Protein AF-A0A392RFX9-F1 (afdb_monomer)

Solvent-accessible surface area (backbone atoms only — not comparable to full-atom values): 5674 Å² total; per-residue (Å²): 112,74,65,57,56,51,49,55,52,50,52,51,51,51,52,53,52,53,51,49,54,50,50,33,60,74,70,65,65,47,61,66,62,55,49,54,54,50,53,52,51,52,53,50,52,51,54,56,58,69,69,40,81,81,70,78,78,72,86,78,95,62,80,75,57,56,47,101,84,70,48,79,60,70,88,61,88,84,77,74,46,69,37,93,88,75,71,44,80,80

Secondary structure (DSSP, 8-state):
-HHHHHHHHHHHHHHHHHHHHHHHHHHT--HHHHHHHHHHHHHHHHHHHHS-GGGGS--------B-TTSPBPPSS-----B-TTT--B-

Nearest PDB structures (foldseek):
  8on5-assembly1_E  TM=2.502E-01  e=9.831E+00  Photorhabdus asymbiotica subsp. asymbiotica ATCC 43949

pLDDT: mean 78.36, std 15.8, range [43.66, 98.25]

Foldseek 3Di:
DVVVVVVVVVVVVVVVVVVVVVVCVVVVVPVVVVVVVVVVVVVVVVVVVVPDPVVPPDDDDLPFPQDPVRDTDGPDDPDWDADPVPRDID

Mean predicted aligned error: 16.9 Å

Organism: NCBI:txid97028

Structure (mmCIF, N/CA/C/O backbone):
data_AF-A0A392RFX9-F1
#
_entry.id   AF-A0A392RFX9-F1
#
loop_
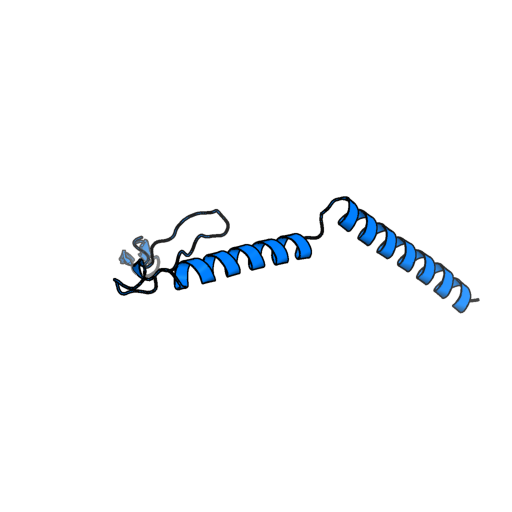_atom_site.group_PDB
_atom_site.id
_atom_site.type_symbol
_atom_site.label_atom_id
_atom_site.label_alt_id
_atom_site.label_comp_id
_atom_site.label_asym_id
_atom_site.label_entity_id
_atom_site.label_seq_id
_atom_site.pdbx_PDB_ins_code
_atom_site.Cartn_x
_atom_site.Cartn_y
_atom_site.Cartn_z
_atom_site.occupancy
_atom_site.B_iso_or_equiv
_atom_site.auth_seq_id
_atom_site.auth_comp_id
_atom_site.auth_asym_id
_atom_site.auth_atom_id
_atom_site.pdbx_PDB_model_num
ATOM 1 N N . LEU A 1 1 ? 20.060 0.923 -30.177 1.00 67.06 1 LEU A N 1
ATOM 2 C CA . LEU A 1 1 ? 20.534 1.811 -29.087 1.00 67.06 1 LEU A CA 1
ATOM 3 C C . LEU A 1 1 ? 19.486 1.986 -27.981 1.00 67.06 1 LEU A C 1
ATOM 5 O O . LEU A 1 1 ? 19.810 1.615 -26.865 1.00 67.06 1 LEU A O 1
ATOM 9 N N . PRO A 1 2 ? 18.244 2.448 -28.247 1.00 76.38 2 PRO A N 1
ATOM 10 C CA . PRO A 1 2 ? 17.230 2.651 -27.196 1.00 76.38 2 PRO A CA 1
ATOM 11 C C . PRO A 1 2 ? 16.785 1.356 -26.501 1.00 76.38 2 PRO A C 1
ATOM 13 O O . PRO A 1 2 ? 16.512 1.351 -25.308 1.00 76.38 2 PRO A O 1
ATOM 16 N N . SER A 1 3 ? 16.758 0.246 -27.244 1.00 81.81 3 SER A N 1
ATOM 17 C CA . SER A 1 3 ? 16.428 -1.080 -26.719 1.00 81.81 3 SER A CA 1
ATOM 18 C C . SER A 1 3 ? 17.438 -1.576 -25.684 1.00 81.81 3 SER A C 1
ATOM 20 O O . SER A 1 3 ? 17.028 -2.130 -24.679 1.00 81.81 3 SER A O 1
ATOM 22 N N . HIS A 1 4 ? 18.739 -1.355 -25.896 1.00 91.44 4 HIS A N 1
ATOM 23 C CA . 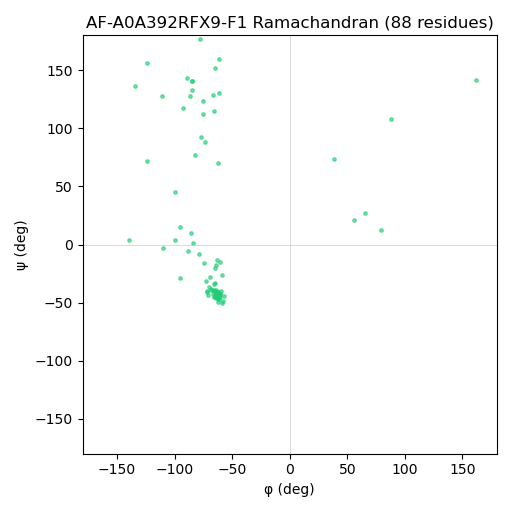HIS A 1 4 ? 19.776 -1.773 -24.943 1.00 91.44 4 HIS A CA 1
ATOM 24 C C . HIS A 1 4 ? 19.655 -1.022 -23.620 1.00 91.44 4 HIS A C 1
ATOM 26 O O . HIS A 1 4 ? 19.638 -1.648 -22.574 1.00 91.44 4 HIS A O 1
ATOM 32 N N . PHE A 1 5 ? 19.441 0.294 -23.681 1.00 94.19 5 PHE A N 1
ATOM 33 C CA . PHE A 1 5 ? 19.209 1.099 -22.483 1.00 94.19 5 PHE A CA 1
ATOM 34 C C . PHE A 1 5 ? 17.970 0.642 -21.699 1.00 94.19 5 PHE A C 1
ATOM 36 O O . PHE A 1 5 ? 17.993 0.596 -20.474 1.00 94.19 5 PHE A O 1
ATOM 43 N N . PHE A 1 6 ? 16.889 0.285 -22.399 1.00 95.50 6 PHE A N 1
ATOM 44 C CA . PHE A 1 6 ? 15.699 -0.267 -21.753 1.00 95.50 6 PHE A CA 1
ATOM 45 C C . PHE A 1 6 ? 15.985 -1.604 -21.056 1.00 95.50 6 PHE A C 1
ATOM 47 O O . PHE A 1 6 ? 15.523 -1.795 -19.937 1.00 95.50 6 PHE A O 1
ATOM 54 N N . TRP A 1 7 ? 16.748 -2.503 -21.685 1.00 96.94 7 TRP A N 1
ATOM 55 C CA . TRP A 1 7 ? 17.123 -3.784 -21.078 1.00 96.94 7 TRP A CA 1
ATOM 56 C C . TRP A 1 7 ? 18.018 -3.605 -19.853 1.00 96.94 7 TRP A C 1
ATOM 58 O O . TRP A 1 7 ? 17.739 -4.214 -18.829 1.00 96.94 7 TRP A O 1
ATOM 68 N N . ASP A 1 8 ? 19.009 -2.715 -19.915 1.00 96.44 8 ASP A N 1
ATOM 69 C CA . ASP A 1 8 ? 19.884 -2.431 -18.772 1.00 96.44 8 ASP A CA 1
ATOM 70 C C . ASP A 1 8 ? 19.087 -1.849 -17.590 1.00 96.44 8 ASP A C 1
ATOM 72 O O . ASP A 1 8 ? 19.293 -2.222 -16.434 1.00 96.44 8 ASP A O 1
ATOM 76 N N . LEU A 1 9 ? 18.132 -0.956 -17.876 1.00 97.06 9 LEU A N 1
ATOM 77 C CA . LEU A 1 9 ? 17.236 -0.403 -16.862 1.00 97.06 9 LEU A CA 1
ATOM 78 C C . LEU A 1 9 ? 16.303 -1.475 -16.284 1.00 97.06 9 LEU A C 1
ATOM 80 O O . LEU A 1 9 ? 16.090 -1.515 -15.074 1.00 97.06 9 LEU A O 1
ATOM 84 N N . LEU A 1 10 ? 15.745 -2.334 -17.137 1.00 97.50 10 LEU A N 1
ATOM 85 C CA . LEU A 1 10 ? 14.865 -3.416 -16.714 1.00 97.50 10 LEU A CA 1
ATOM 86 C C . LEU A 1 10 ? 15.608 -4.417 -15.822 1.00 97.50 10 LEU A C 1
ATOM 88 O O . LEU A 1 10 ? 15.086 -4.776 -14.770 1.00 97.50 10 LEU A O 1
ATOM 92 N N . ASP A 1 11 ? 16.827 -4.805 -16.193 1.00 97.62 11 ASP A N 1
ATOM 93 C CA . ASP A 1 11 ? 17.667 -5.697 -15.392 1.00 97.62 11 ASP A CA 1
ATOM 94 C C . ASP A 1 11 ? 18.010 -5.067 -14.037 1.00 97.62 11 ASP A C 1
ATOM 96 O O . ASP A 1 11 ? 17.901 -5.735 -13.009 1.00 97.62 11 ASP A O 1
ATOM 100 N N . SER A 1 12 ? 18.335 -3.768 -14.006 1.00 98.00 12 SER A N 1
ATOM 101 C CA . SER A 1 12 ? 18.549 -3.038 -12.748 1.00 98.00 12 SER A CA 1
ATOM 102 C C . SER A 1 12 ? 17.312 -3.095 -11.847 1.00 98.00 12 SER A C 1
ATOM 104 O O . SER A 1 12 ? 17.424 -3.455 -10.678 1.00 98.00 12 SER A O 1
ATOM 106 N N . ILE A 1 13 ? 16.124 -2.808 -12.390 1.00 98.00 13 ILE A N 1
ATO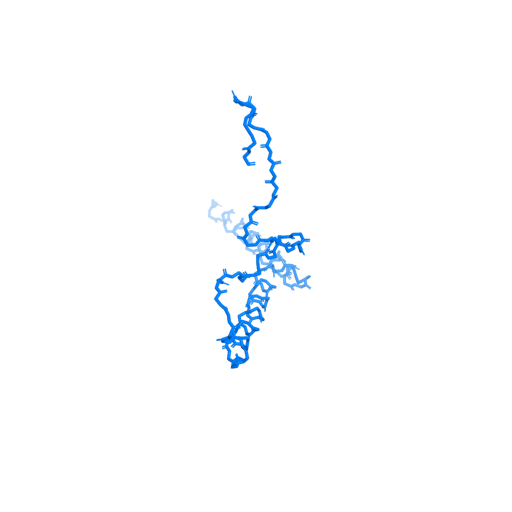M 107 C CA . ILE A 1 13 ? 14.867 -2.826 -11.624 1.00 98.00 13 ILE A CA 1
ATOM 108 C C . ILE A 1 13 ? 14.558 -4.234 -11.102 1.00 98.00 13 ILE A C 1
ATOM 110 O O . ILE A 1 13 ? 14.127 -4.386 -9.959 1.00 98.00 13 ILE A O 1
ATOM 114 N N . ILE A 1 14 ? 14.778 -5.272 -11.913 1.00 98.25 14 ILE A N 1
ATOM 115 C CA . ILE A 1 14 ? 14.563 -6.665 -11.499 1.00 98.25 14 ILE A CA 1
ATOM 116 C C . ILE A 1 14 ? 15.465 -7.014 -10.311 1.00 98.25 14 ILE A C 1
ATOM 118 O O . ILE A 1 14 ? 14.990 -7.606 -9.340 1.00 98.25 14 ILE A O 1
ATOM 122 N N . VAL A 1 15 ? 16.746 -6.636 -10.365 1.00 98.25 15 VAL A N 1
ATOM 123 C CA . VAL A 1 15 ? 17.702 -6.884 -9.276 1.00 98.25 15 VAL A CA 1
ATOM 124 C C . VAL A 1 15 ? 17.311 -6.127 -8.007 1.00 98.25 15 VAL A C 1
ATOM 126 O O . VAL A 1 15 ? 17.374 -6.710 -6.920 1.00 98.25 15 VAL A O 1
ATOM 129 N N . ASP A 1 16 ? 16.864 -4.877 -8.131 1.00 98.19 16 ASP A N 1
ATOM 130 C CA . ASP A 1 16 ? 16.429 -4.057 -6.997 1.00 98.19 16 ASP A CA 1
ATOM 131 C C . ASP A 1 16 ? 15.215 -4.681 -6.292 1.00 98.19 16 ASP A C 1
ATOM 133 O O . ASP A 1 16 ? 15.241 -4.902 -5.079 1.00 98.19 16 ASP A O 1
ATOM 137 N N . VAL A 1 17 ? 14.180 -5.051 -7.056 1.00 97.50 17 VAL A N 1
ATOM 138 C CA . VAL A 1 17 ? 12.971 -5.697 -6.519 1.00 97.50 17 VAL A CA 1
ATOM 139 C C . VAL A 1 17 ? 13.311 -7.044 -5.881 1.00 97.50 17 VAL A C 1
ATOM 141 O O . VAL A 1 17 ? 12.898 -7.311 -4.754 1.00 97.50 17 VAL A O 1
ATOM 144 N N . ALA A 1 18 ? 14.098 -7.888 -6.555 1.00 97.62 18 ALA A N 1
ATOM 145 C CA . ALA A 1 18 ? 14.468 -9.201 -6.031 1.00 97.62 18 ALA A CA 1
ATOM 146 C C . ALA A 1 18 ? 15.275 -9.099 -4.724 1.00 97.62 18 ALA A C 1
ATOM 148 O O . ALA A 1 18 ? 15.035 -9.862 -3.783 1.00 97.62 18 ALA A O 1
ATOM 149 N N . SER A 1 19 ? 16.204 -8.144 -4.648 1.00 97.31 19 SER A N 1
ATOM 150 C CA . SER A 1 19 ? 17.018 -7.901 -3.453 1.00 97.31 19 SER A CA 1
ATOM 151 C C . SER A 1 19 ? 16.172 -7.413 -2.281 1.00 97.31 19 SER A C 1
ATOM 153 O O . SER A 1 19 ? 16.368 -7.866 -1.151 1.00 97.31 19 SER A O 1
ATOM 155 N N . GLU A 1 20 ? 15.201 -6.541 -2.542 1.00 95.69 20 GLU A N 1
ATOM 156 C CA . GLU A 1 20 ? 14.305 -6.019 -1.515 1.00 95.69 20 GLU A CA 1
ATOM 157 C C . GLU A 1 20 ? 13.325 -7.085 -1.009 1.00 95.69 20 GLU A C 1
ATOM 159 O O . GLU A 1 20 ? 13.188 -7.263 0.203 1.00 95.69 20 GLU A O 1
ATOM 164 N N . CYS A 1 21 ? 12.733 -7.884 -1.904 1.00 92.56 21 CYS A N 1
ATOM 165 C CA . CYS A 1 21 ? 11.927 -9.046 -1.521 1.00 92.56 21 CYS A CA 1
ATOM 166 C C . CYS A 1 21 ? 12.734 -10.030 -0.660 1.00 92.56 21 CYS A C 1
ATOM 168 O O . CYS A 1 21 ? 12.255 -10.492 0.377 1.00 92.56 21 CYS A O 1
ATOM 170 N N . HIS A 1 22 ? 13.985 -10.317 -1.040 1.00 94.81 22 HIS A N 1
ATOM 171 C CA . HIS A 1 22 ? 14.866 -11.168 -0.241 1.00 94.81 22 HIS A CA 1
ATOM 172 C C . HIS A 1 22 ? 15.163 -10.562 1.138 1.00 94.81 22 HIS A C 1
ATOM 174 O O . HIS A 1 22 ? 15.147 -11.277 2.140 1.00 94.81 22 HIS A O 1
ATOM 180 N N . ARG A 1 23 ? 15.419 -9.249 1.211 1.00 94.75 23 ARG A N 1
ATOM 181 C CA . ARG A 1 23 ? 15.670 -8.528 2.467 1.00 94.75 23 ARG A CA 1
ATOM 182 C C . ARG A 1 23 ? 14.466 -8.606 3.404 1.00 94.75 23 ARG A C 1
ATOM 184 O O . ARG A 1 23 ? 14.651 -8.908 4.581 1.00 94.75 23 ARG A O 1
ATOM 191 N N . VAL A 1 24 ? 13.262 -8.361 2.886 1.00 91.69 24 VAL A N 1
ATOM 192 C CA . VAL A 1 24 ? 11.999 -8.453 3.635 1.00 91.69 24 VAL A CA 1
ATOM 193 C C . VAL A 1 24 ? 11.810 -9.863 4.191 1.00 91.69 24 VAL A C 1
ATOM 195 O O . VAL A 1 24 ? 11.647 -10.011 5.401 1.00 91.69 24 VAL A O 1
ATOM 198 N N . ALA A 1 25 ? 11.948 -10.893 3.350 1.00 87.62 25 ALA A N 1
ATOM 199 C CA . ALA A 1 25 ? 11.818 -12.288 3.770 1.00 87.62 25 ALA A CA 1
ATOM 200 C C . ALA A 1 25 ? 12.868 -12.684 4.823 1.00 87.62 25 ALA A C 1
ATOM 202 O O . ALA A 1 25 ? 12.551 -13.323 5.822 1.00 87.62 25 ALA A O 1
ATOM 203 N N . LYS A 1 26 ? 14.127 -12.267 4.642 1.00 90.25 26 LYS A N 1
ATOM 204 C CA . LYS A 1 26 ? 15.223 -12.569 5.575 1.00 90.25 26 LYS A CA 1
ATOM 205 C C . LYS A 1 26 ? 15.043 -11.909 6.943 1.00 90.25 26 LYS A C 1
ATOM 207 O O . LYS A 1 26 ? 15.488 -12.465 7.943 1.00 90.25 26 LYS A O 1
ATOM 212 N N . LEU A 1 27 ? 14.453 -10.717 6.980 1.00 90.25 27 LEU A N 1
ATOM 213 C CA . LEU A 1 27 ? 14.180 -9.988 8.219 1.00 90.25 27 LEU A CA 1
ATOM 214 C C . LEU A 1 27 ? 12.826 -10.353 8.841 1.00 90.25 27 LEU A C 1
ATOM 216 O O . LEU A 1 27 ? 12.539 -9.866 9.929 1.00 90.25 27 LEU A O 1
ATOM 220 N N . GLY A 1 28 ? 12.012 -11.177 8.172 1.00 83.69 28 GLY A N 1
ATOM 221 C CA . GLY A 1 28 ? 10.663 -11.509 8.629 1.00 83.69 28 GLY A CA 1
ATOM 222 C C . GLY A 1 28 ? 9.717 -10.305 8.637 1.00 83.69 28 GLY A C 1
ATOM 223 O O . GLY A 1 28 ? 8.802 -10.267 9.439 1.00 83.69 28 GLY A O 1
ATOM 224 N N . LEU A 1 29 ? 9.946 -9.306 7.777 1.00 80.31 29 LEU A N 1
ATOM 225 C CA . LEU A 1 29 ? 9.108 -8.098 7.687 1.00 80.31 29 LEU A CA 1
ATOM 226 C C . LEU A 1 29 ? 7.895 -8.284 6.760 1.00 80.31 29 LEU A C 1
ATOM 228 O O . LEU A 1 29 ? 7.258 -7.303 6.376 1.00 80.31 29 LEU A O 1
ATOM 232 N N . ASP A 1 30 ? 7.625 -9.515 6.327 1.00 80.00 30 ASP A N 1
ATOM 233 C CA . ASP A 1 30 ? 6.480 -9.814 5.477 1.00 80.00 30 ASP A CA 1
ATOM 234 C C . ASP A 1 30 ? 5.207 -9.834 6.327 1.00 80.00 30 ASP A C 1
ATOM 236 O O . ASP A 1 30 ? 4.845 -10.850 6.918 1.00 80.00 30 ASP A O 1
ATOM 240 N N . ALA A 1 31 ? 4.550 -8.677 6.395 1.00 65.19 31 ALA A N 1
ATOM 241 C CA . ALA A 1 31 ? 3.330 -8.486 7.168 1.00 65.19 31 ALA A CA 1
ATOM 242 C C . ALA A 1 31 ? 2.194 -9.432 6.740 1.00 65.19 31 ALA A C 1
ATOM 244 O O . ALA A 1 31 ? 1.368 -9.770 7.579 1.00 65.19 31 ALA A O 1
ATOM 245 N N . ASN A 1 32 ? 2.171 -9.906 5.484 1.00 65.94 32 ASN A N 1
ATOM 246 C CA . ASN A 1 32 ? 1.136 -10.843 5.034 1.00 65.94 32 ASN 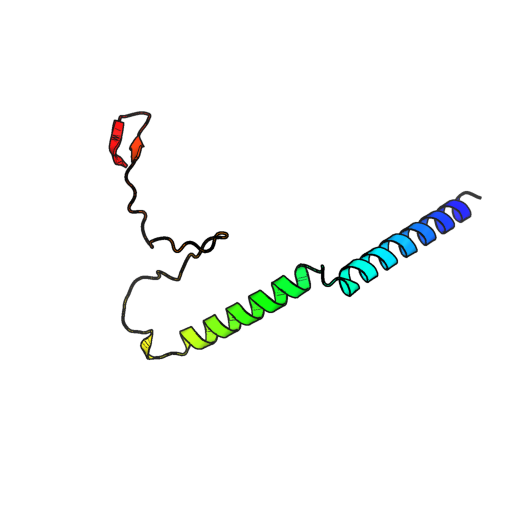A CA 1
ATOM 247 C C . ASN A 1 32 ? 1.314 -12.228 5.669 1.00 65.94 32 ASN A C 1
ATOM 249 O O . ASN A 1 32 ? 0.330 -12.864 6.019 1.00 65.94 32 ASN A O 1
ATOM 253 N N . LEU A 1 33 ? 2.558 -12.690 5.859 1.00 59.78 33 LEU A N 1
ATOM 254 C CA . LEU A 1 33 ? 2.814 -13.988 6.495 1.00 59.78 33 LEU A CA 1
ATOM 255 C C . LEU A 1 33 ? 2.442 -13.980 7.980 1.00 59.78 33 LEU A C 1
ATOM 257 O O . LEU A 1 33 ? 1.924 -14.974 8.481 1.00 59.78 33 LEU A O 1
ATOM 261 N N . GLU A 1 34 ? 2.695 -12.874 8.685 1.00 59.31 34 GLU A N 1
ATOM 262 C CA . GLU A 1 34 ? 2.279 -12.735 10.085 1.00 59.31 34 GLU A CA 1
ATOM 263 C C . GLU A 1 34 ? 0.758 -12.570 10.220 1.00 59.31 34 GLU A C 1
ATOM 265 O O . GLU A 1 34 ? 0.161 -13.189 11.101 1.00 59.31 34 GLU A O 1
ATOM 270 N N . GLU A 1 35 ? 0.114 -11.788 9.349 1.00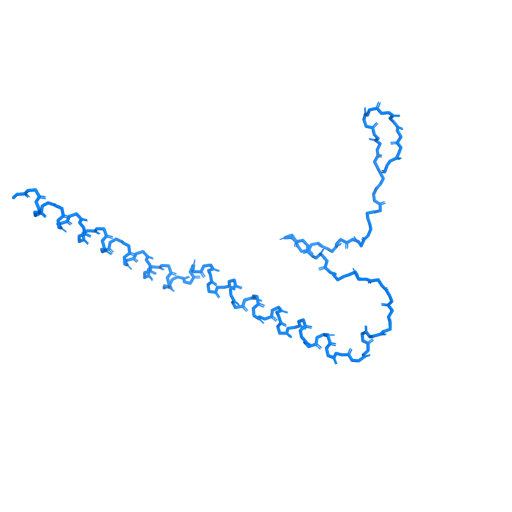 59.84 35 GLU A N 1
ATOM 271 C CA . GLU A 1 35 ? -1.341 -11.587 9.369 1.00 59.84 35 GLU A CA 1
ATOM 272 C C . GLU A 1 35 ? -2.104 -12.886 9.055 1.00 59.84 35 GLU A C 1
ATOM 274 O O . GLU A 1 35 ? -3.014 -13.249 9.806 1.00 59.84 35 GLU A O 1
ATOM 279 N N . ASP A 1 36 ? -1.674 -13.640 8.036 1.00 59.50 36 ASP A N 1
ATOM 280 C CA . ASP A 1 36 ? -2.273 -14.927 7.664 1.00 59.50 36 ASP A CA 1
ATOM 281 C C . ASP A 1 36 ? -2.152 -15.965 8.800 1.00 59.50 36 ASP A C 1
ATOM 283 O O . ASP A 1 36 ? -3.112 -16.681 9.113 1.00 59.50 36 ASP A O 1
ATOM 287 N N . ASP A 1 37 ? -0.991 -16.041 9.464 1.00 62.84 37 ASP A N 1
ATOM 288 C CA . ASP A 1 37 ? -0.762 -16.969 10.578 1.00 62.84 37 ASP A CA 1
ATOM 289 C C . ASP A 1 37 ? -1.595 -16.604 11.820 1.00 62.84 37 ASP A C 1
ATOM 291 O O . ASP A 1 37 ? -2.122 -17.491 12.508 1.00 62.84 37 ASP A O 1
ATOM 295 N N . GLU A 1 38 ? -1.738 -15.313 12.130 1.00 65.62 38 GLU A N 1
ATOM 296 C CA . GLU A 1 38 ? -2.555 -14.845 13.253 1.00 65.62 38 GLU A CA 1
ATOM 297 C C . GLU A 1 38 ? -4.058 -15.003 12.977 1.00 65.62 38 GLU A C 1
ATOM 299 O O . GLU A 1 38 ? -4.794 -15.483 13.850 1.00 65.62 38 GLU A O 1
ATOM 304 N N . GLU A 1 39 ? -4.531 -14.725 11.758 1.00 64.25 39 GLU A N 1
ATOM 305 C CA . GLU A 1 39 ? -5.919 -14.986 11.360 1.00 64.25 39 GLU A CA 1
ATOM 306 C C . GLU A 1 39 ? -6.247 -16.484 11.467 1.00 64.25 39 GLU A C 1
ATOM 308 O O . GLU A 1 39 ? -7.292 -16.883 12.004 1.00 64.25 39 GLU A O 1
ATOM 313 N N . LEU A 1 40 ? -5.329 -17.352 11.035 1.00 69.50 40 LEU A N 1
ATOM 314 C CA . LEU A 1 40 ? -5.526 -18.796 11.091 1.00 69.50 40 LEU A CA 1
ATOM 315 C C . LEU A 1 40 ? -5.606 -19.305 12.541 1.00 69.50 40 LEU A C 1
ATOM 317 O O . LEU A 1 40 ? -6.475 -20.133 12.851 1.00 69.50 40 LEU A O 1
ATOM 321 N N . LYS A 1 41 ? -4.792 -18.759 13.457 1.00 75.75 41 LYS A N 1
ATOM 322 C CA . LYS A 1 41 ? -4.873 -19.032 14.907 1.00 75.75 41 LYS A CA 1
ATOM 323 C C . LYS A 1 41 ? -6.189 -18.541 15.510 1.00 75.75 41 LYS A C 1
ATOM 325 O O . LYS A 1 41 ? -6.833 -19.292 16.251 1.00 75.75 41 LYS A O 1
ATOM 330 N N . LEU A 1 42 ? -6.619 -17.323 15.182 1.00 75.81 42 LEU A N 1
ATOM 331 C CA . LEU A 1 42 ? -7.883 -16.747 15.652 1.00 75.81 42 LEU A CA 1
ATOM 332 C C . LEU A 1 42 ? -9.086 -17.561 15.157 1.00 75.81 42 LEU A C 1
ATOM 334 O O . LEU A 1 42 ? -9.984 -17.883 15.942 1.00 75.81 42 LEU A O 1
ATOM 338 N N . SER A 1 43 ? -9.076 -17.989 13.892 1.00 72.25 43 SER A N 1
ATOM 339 C CA . SER A 1 43 ? -10.125 -18.837 13.315 1.00 72.25 43 SER A CA 1
ATOM 340 C C . SER A 1 43 ? -10.196 -20.207 13.998 1.00 72.25 43 SER A C 1
ATOM 342 O O . SER A 1 43 ? -11.286 -20.718 14.270 1.00 72.25 43 SER A O 1
ATOM 344 N N . ALA A 1 44 ? -9.048 -20.803 14.335 1.00 77.25 44 ALA A N 1
ATOM 345 C CA . ALA A 1 44 ? -8.987 -22.068 15.058 1.00 77.25 44 ALA A CA 1
ATOM 346 C C . ALA A 1 44 ? -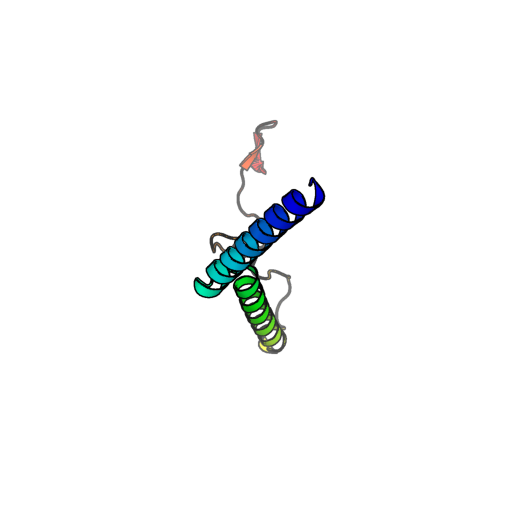9.552 -21.932 16.478 1.00 77.25 44 ALA A C 1
ATOM 348 O O . ALA A 1 44 ? -10.381 -22.747 16.884 1.00 77.25 44 ALA A O 1
ATOM 349 N N . GLN A 1 45 ? -9.182 -20.872 17.202 1.00 74.44 45 GLN A N 1
ATOM 350 C CA . GLN A 1 45 ? -9.735 -20.592 18.528 1.00 74.44 45 GLN A CA 1
ATOM 351 C C . GLN A 1 45 ? -11.246 -20.334 18.483 1.00 74.44 45 GLN A C 1
ATOM 353 O O . GLN A 1 45 ? -11.978 -20.842 19.334 1.00 74.44 45 GLN A O 1
ATOM 358 N N . ALA A 1 46 ? -11.735 -19.602 17.478 1.00 73.12 46 ALA A N 1
ATOM 359 C CA . ALA A 1 46 ? -13.164 -19.369 17.288 1.00 73.12 46 ALA A CA 1
ATOM 360 C C . ALA A 1 46 ? -13.927 -20.684 17.062 1.00 73.12 46 ALA A C 1
ATOM 362 O O . ALA A 1 46 ? -14.950 -20.914 17.706 1.00 73.12 46 ALA A O 1
ATOM 363 N N . ARG A 1 47 ? -13.404 -21.584 16.215 1.00 76.19 47 ARG A N 1
ATOM 364 C CA . ARG A 1 47 ? -13.995 -22.914 15.979 1.00 76.19 47 ARG A CA 1
ATOM 365 C C . ARG A 1 47 ? -14.054 -23.758 17.256 1.00 76.19 47 ARG A C 1
ATOM 367 O O . ARG A 1 47 ? -15.083 -24.373 17.520 1.00 76.19 47 ARG A O 1
ATOM 374 N N . VAL A 1 48 ? -12.993 -23.750 18.068 1.00 70.62 48 VAL A N 1
ATOM 375 C CA . VAL A 1 48 ? -12.949 -24.480 19.349 1.00 70.62 48 VAL A CA 1
ATOM 376 C C . VAL A 1 48 ? -13.976 -23.929 20.343 1.00 70.62 48 VAL A C 1
ATOM 378 O O . VAL A 1 48 ? -14.703 -24.703 20.955 1.00 70.62 48 VAL A O 1
ATOM 381 N N . ARG A 1 49 ? -14.102 -22.600 20.459 1.00 62.88 49 ARG A N 1
ATOM 382 C CA . ARG A 1 49 ? -15.074 -21.955 21.363 1.00 62.88 49 ARG A CA 1
ATOM 383 C C . ARG A 1 49 ? -16.532 -22.136 20.928 1.00 62.88 49 ARG A C 1
ATOM 385 O O . ARG A 1 49 ? -17.420 -22.129 21.772 1.00 62.88 49 ARG A O 1
ATOM 392 N N . VAL A 1 50 ? -16.797 -22.291 19.629 1.00 61.50 50 VAL A N 1
ATOM 393 C CA . VAL A 1 50 ? -18.142 -22.607 19.107 1.00 61.50 50 VAL A CA 1
ATOM 394 C C . VAL A 1 50 ? -18.532 -24.059 19.396 1.00 61.50 50 VAL A C 1
ATOM 396 O O . VAL A 1 50 ? -19.709 -24.341 19.594 1.00 61.50 50 VAL A O 1
ATOM 399 N N . ALA A 1 51 ? -17.561 -24.973 19.439 1.00 61.72 51 ALA A N 1
ATOM 400 C CA . ALA A 1 51 ? -17.802 -26.386 19.721 1.00 61.72 51 ALA A CA 1
ATOM 401 C C . ALA A 1 51 ? -17.999 -26.698 21.218 1.00 61.72 51 ALA A C 1
ATOM 403 O O . ALA A 1 51 ? -18.356 -27.829 21.542 1.00 61.72 51 ALA A O 1
ATOM 404 N N . ASP A 1 52 ? -17.771 -25.732 22.118 1.00 61.94 52 ASP A N 1
ATOM 405 C CA . ASP A 1 52 ? -17.968 -25.899 23.559 1.00 61.94 52 ASP A CA 1
ATOM 406 C C . ASP A 1 52 ? -19.473 -25.877 23.913 1.00 61.94 52 ASP A C 1
ATOM 408 O O . ASP A 1 52 ? -20.119 -24.827 23.808 1.00 61.94 52 ASP A O 1
ATOM 412 N N . PRO A 1 53 ? -20.055 -27.007 24.362 1.00 57.09 53 PRO A N 1
ATOM 413 C CA . PRO A 1 53 ? -21.477 -27.103 24.695 1.00 57.09 53 PRO A CA 1
ATOM 414 C C . PRO A 1 53 ? -21.896 -26.205 25.868 1.00 57.09 53 PRO A C 1
ATOM 416 O O . PRO A 1 53 ? -23.088 -25.946 26.035 1.00 57.09 53 PRO A O 1
ATOM 419 N N . SER A 1 54 ? -20.943 -25.728 26.680 1.00 60.41 54 SER A N 1
ATOM 420 C CA . SER A 1 54 ? -21.202 -24.818 27.805 1.00 60.41 54 SER A CA 1
ATOM 421 C C . SER A 1 54 ? -21.519 -23.382 27.369 1.00 60.41 54 SER A C 1
ATOM 423 O O . SER A 1 54 ? -22.088 -22.615 28.141 1.00 60.41 54 SER A O 1
ATOM 425 N N . ASN A 1 55 ? -21.221 -23.024 26.116 1.00 54.97 55 ASN A N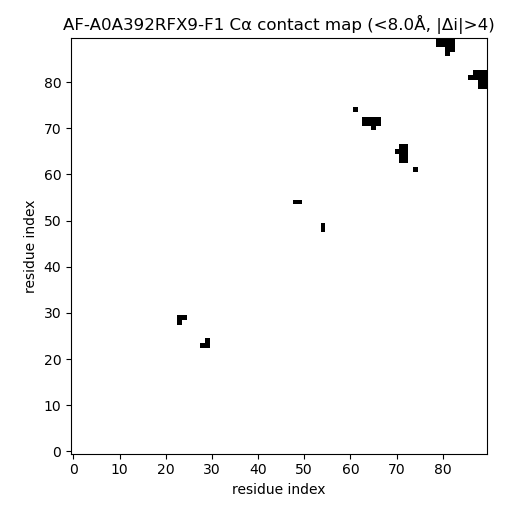 1
ATOM 426 C CA . ASN A 1 55 ? -21.424 -21.678 25.579 1.00 54.97 55 ASN A CA 1
ATOM 427 C C . ASN A 1 55 ? -22.864 -21.431 25.077 1.00 54.97 55 ASN A C 1
ATOM 429 O O . ASN A 1 55 ? -23.178 -20.359 24.565 1.00 54.97 55 ASN A O 1
ATOM 433 N N . ASN A 1 56 ? -23.750 -22.429 25.199 1.00 50.31 56 ASN A N 1
ATOM 434 C CA . ASN A 1 56 ? -25.110 -22.389 24.657 1.00 50.31 56 ASN A CA 1
ATOM 435 C C . ASN A 1 56 ? -26.177 -21.925 25.671 1.00 50.31 56 ASN A C 1
ATOM 437 O O . ASN A 1 56 ? -27.371 -22.103 25.436 1.00 50.31 56 ASN A O 1
ATOM 441 N N . SER A 1 57 ? -25.764 -21.333 26.796 1.00 49.72 57 SER A N 1
ATOM 442 C CA . SER A 1 57 ? -26.661 -20.789 27.822 1.00 49.72 57 SER A CA 1
ATOM 443 C C . SER A 1 57 ? -26.368 -19.314 28.099 1.00 49.72 57 SER A C 1
ATOM 445 O O . SER A 1 57 ? -25.7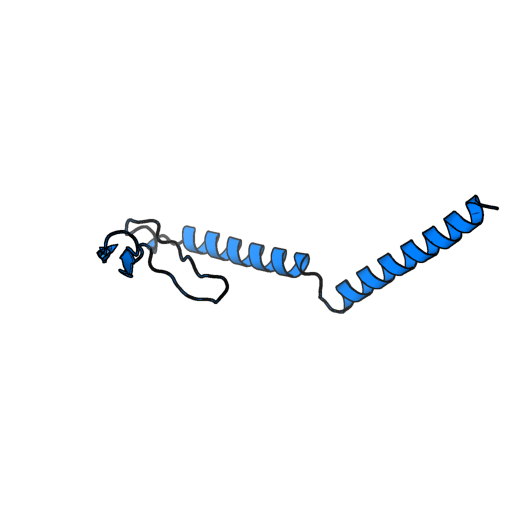83 -18.978 29.126 1.00 49.72 57 SER A O 1
ATOM 447 N N . ASN A 1 58 ? -26.722 -18.444 27.153 1.00 46.12 58 ASN A N 1
ATOM 448 C CA . ASN A 1 58 ? -27.445 -17.189 27.388 1.00 46.12 58 ASN A CA 1
ATOM 449 C C . ASN A 1 58 ? -27.309 -16.235 26.199 1.00 46.12 58 ASN A C 1
ATOM 451 O O . ASN A 1 58 ? -26.286 -16.126 25.532 1.00 46.12 58 ASN A O 1
ATOM 455 N N . GLU A 1 59 ? -28.431 -15.583 25.950 1.00 52.16 59 GLU A N 1
ATOM 456 C CA . GLU A 1 59 ? -28.756 -14.692 24.855 1.00 52.16 59 GLU A CA 1
ATOM 457 C C . GLU A 1 59 ? -27.862 -13.437 24.803 1.00 52.16 59 GLU A C 1
ATOM 459 O O . GLU A 1 59 ? -27.309 -13.003 25.809 1.00 52.16 59 GLU A O 1
ATOM 464 N N . ALA A 1 60 ? -27.820 -12.823 23.616 1.00 43.66 60 ALA A N 1
ATOM 465 C CA . ALA A 1 60 ? -27.111 -11.597 23.232 1.00 43.66 60 ALA A CA 1
ATOM 466 C C . ALA A 1 60 ? -25.658 -11.777 22.748 1.00 43.66 60 ALA A C 1
ATOM 468 O O . ALA A 1 60 ? -24.703 -12.021 23.476 1.00 43.66 60 ALA A O 1
ATOM 469 N N . ASN A 1 61 ? -25.527 -11.583 21.439 1.00 46.22 61 ASN A N 1
ATOM 470 C CA . ASN A 1 61 ? -24.341 -11.598 20.597 1.00 46.22 61 ASN A CA 1
ATOM 471 C C . ASN A 1 61 ? -23.333 -10.491 20.985 1.00 46.22 61 ASN A C 1
ATOM 473 O O . ASN A 1 61 ? -23.169 -9.509 20.273 1.00 46.22 61 ASN A O 1
ATOM 477 N N . GLY A 1 62 ? -22.690 -10.630 22.144 1.00 53.75 62 GLY A N 1
ATOM 478 C CA . GLY A 1 62 ? -21.683 -9.714 22.684 1.00 53.75 62 GLY A CA 1
ATOM 479 C C . GLY A 1 62 ? -20.259 -10.201 22.463 1.00 53.75 62 GLY A C 1
ATOM 480 O O . GLY A 1 62 ? -19.463 -10.232 23.399 1.00 53.75 62 GLY A O 1
ATOM 481 N N . LYS A 1 63 ? -19.947 -10.678 21.255 1.00 54.12 63 LYS A N 1
ATOM 482 C CA . LYS A 1 63 ? -18.647 -11.289 20.969 1.00 54.12 63 LYS A CA 1
ATOM 483 C C . LYS A 1 63 ? -17.566 -10.209 20.888 1.00 54.12 63 LYS A C 1
ATOM 485 O O . LYS A 1 63 ? -17.297 -9.694 19.814 1.00 54.12 63 LYS A O 1
ATOM 490 N N . TYR A 1 64 ? -16.980 -9.896 22.042 1.00 60.59 64 TYR A N 1
ATOM 491 C CA . TYR A 1 64 ? -15.599 -9.446 22.226 1.00 60.59 64 TYR A CA 1
ATOM 492 C C . TYR A 1 64 ? -15.074 -8.500 21.135 1.00 60.59 64 TYR A C 1
ATOM 494 O O . TYR A 1 64 ? -14.235 -8.887 20.324 1.00 60.59 64 TYR A O 1
ATOM 502 N N . VAL A 1 65 ? -15.539 -7.249 21.141 1.00 63.41 65 VAL A N 1
ATOM 503 C CA . VAL A 1 65 ? -14.925 -6.180 20.341 1.00 63.41 65 VAL A CA 1
ATOM 504 C C . VAL A 1 65 ? -13.730 -5.652 21.131 1.00 63.41 65 VAL A C 1
ATOM 506 O O . VAL A 1 65 ? -13.821 -4.647 21.836 1.00 63.41 65 VAL A O 1
ATOM 509 N N . VAL A 1 66 ? -12.636 -6.415 21.108 1.00 73.19 66 VAL A N 1
ATOM 510 C CA . VAL A 1 66 ? -11.336 -5.917 21.561 1.00 73.19 66 VAL A CA 1
ATOM 511 C C . VAL A 1 66 ? -10.817 -4.986 20.468 1.00 73.19 66 VAL A C 1
ATOM 513 O O . VAL A 1 66 ? -10.757 -5.392 19.309 1.00 73.19 66 VAL A O 1
ATOM 516 N N . ASP A 1 67 ? -10.514 -3.734 20.807 1.00 77.31 67 ASP A N 1
ATOM 517 C CA . ASP A 1 67 ? -10.008 -2.763 19.831 1.00 77.31 67 ASP A CA 1
ATOM 518 C C . ASP A 1 67 ? -8.516 -2.964 19.503 1.00 77.31 67 ASP A C 1
ATOM 520 O O . ASP A 1 67 ? -7.830 -3.803 20.090 1.00 77.31 67 ASP A O 1
ATOM 524 N N . ILE A 1 68 ? -7.993 -2.165 18.566 1.00 76.81 68 ILE A N 1
ATOM 525 C CA . ILE A 1 68 ? -6.576 -2.185 18.158 1.00 76.81 68 ILE A CA 1
ATOM 526 C C . ILE A 1 68 ? -5.598 -1.859 19.306 1.00 76.81 68 ILE A C 1
ATOM 528 O O . ILE A 1 68 ? -4.405 -2.131 19.197 1.00 76.81 68 ILE A O 1
ATOM 532 N N . PHE A 1 69 ? -6.087 -1.303 20.419 1.00 84.81 69 PHE A N 1
ATOM 533 C CA . PHE A 1 69 ? -5.312 -1.010 21.626 1.00 84.81 69 PHE A CA 1
ATOM 534 C C . PHE A 1 69 ? -5.485 -2.072 22.723 1.00 84.81 69 PHE A C 1
ATOM 536 O O . PHE A 1 69 ? -4.941 -1.915 23.818 1.00 84.81 69 PHE A O 1
ATOM 543 N N . GLY A 1 70 ? -6.227 -3.150 22.460 1.00 79.56 70 GLY A N 1
ATOM 544 C CA . GLY A 1 70 ? -6.468 -4.222 23.421 1.00 79.56 70 GLY A CA 1
ATOM 545 C C . GLY A 1 70 ? -7.545 -3.912 24.466 1.00 79.56 70 GLY A C 1
ATOM 546 O O . GLY A 1 70 ? -7.648 -4.638 25.457 1.00 79.56 70 GLY A O 1
ATOM 547 N N . GLN A 1 71 ? -8.348 -2.858 24.294 1.00 81.19 71 GLN A N 1
ATOM 548 C CA . GLN A 1 71 ? -9.413 -2.514 25.240 1.00 81.19 71 GLN A CA 1
ATOM 549 C C . GLN A 1 71 ? -10.689 -3.296 24.936 1.00 81.19 71 GLN A C 1
ATOM 551 O O . GLN A 1 71 ? -11.057 -3.488 23.780 1.00 81.19 71 GLN A O 1
ATOM 556 N N . THR A 1 72 ? -11.381 -3.745 25.985 1.00 79.44 72 THR A N 1
ATOM 557 C CA . THR A 1 72 ? -12.673 -4.431 25.850 1.00 79.44 72 THR A CA 1
ATOM 558 C C . THR A 1 72 ? -13.804 -3.417 25.953 1.00 79.44 72 THR A C 1
ATOM 560 O O . THR A 1 72 ? -13.984 -2.807 27.008 1.00 79.44 72 THR A O 1
ATOM 563 N N . HIS A 1 73 ? -14.583 -3.266 24.881 1.00 71.31 73 HIS A N 1
ATOM 564 C CA . HIS A 1 73 ? -15.735 -2.362 24.861 1.00 71.31 73 HIS A CA 1
ATOM 565 C C . HIS A 1 73 ? -17.018 -3.058 25.332 1.00 71.31 73 HIS A C 1
ATOM 567 O O . HIS A 1 73 ? -17.227 -4.240 25.031 1.00 71.31 73 HIS A O 1
ATOM 573 N N . PRO A 1 74 ? -17.899 -2.356 26.070 1.00 75.75 74 PRO A N 1
ATOM 574 C CA . PRO A 1 74 ? -19.209 -2.888 26.415 1.00 75.75 74 PRO A CA 1
ATOM 575 C C . PRO A 1 74 ? -20.059 -3.074 25.149 1.00 75.75 74 PRO A C 1
ATOM 577 O O . PRO A 1 74 ? -19.910 -2.356 24.164 1.00 75.75 74 PRO A O 1
ATOM 580 N N . THR A 1 75 ? -20.990 -4.029 25.179 1.00 73.19 75 THR A N 1
ATOM 581 C CA . THR A 1 75 ? -21.884 -4.326 24.041 1.00 73.19 75 THR A CA 1
ATOM 582 C C . THR A 1 75 ? -22.841 -3.184 23.702 1.00 73.19 75 THR A C 1
ATOM 584 O O . THR A 1 75 ? -23.361 -3.124 22.590 1.00 73.19 75 THR A O 1
ATOM 587 N N . VAL A 1 76 ? -23.070 -2.285 24.658 1.00 78.06 76 VAL A N 1
ATOM 588 C CA . VAL A 1 76 ? -23.847 -1.055 24.520 1.00 78.06 76 VAL A CA 1
ATOM 589 C C . VAL A 1 76 ? -23.047 0.065 25.179 1.00 78.06 76 VAL A C 1
ATOM 591 O O . VAL A 1 76 ? -22.475 -0.131 26.253 1.00 78.06 76 VAL A O 1
ATOM 594 N N . ALA A 1 77 ? -22.985 1.228 24.529 1.00 79.00 77 ALA A N 1
ATOM 595 C CA . ALA A 1 77 ? -22.327 2.401 25.089 1.00 79.00 77 ALA A CA 1
ATOM 596 C C . ALA A 1 77 ? -23.023 2.832 26.391 1.00 79.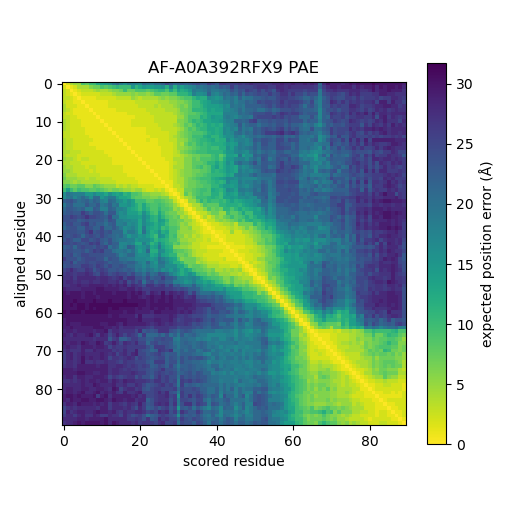00 77 ALA A C 1
ATOM 598 O O . ALA A 1 77 ? -24.243 2.973 26.428 1.00 79.00 77 ALA A O 1
ATOM 599 N N . ASN A 1 78 ? -22.232 3.039 27.444 1.00 81.25 78 ASN A N 1
ATOM 600 C CA . ASN A 1 78 ? -22.713 3.471 28.762 1.00 81.25 78 ASN A CA 1
ATOM 601 C C . ASN A 1 78 ? -22.311 4.914 29.099 1.00 81.25 78 ASN A C 1
ATOM 603 O O . ASN A 1 78 ? -22.633 5.409 30.177 1.00 81.25 78 ASN A O 1
ATOM 607 N N . GLU A 1 79 ? -21.555 5.566 28.219 1.00 86.88 79 GLU A N 1
ATOM 608 C CA . GLU A 1 79 ? -21.105 6.937 28.419 1.00 86.88 79 GLU A CA 1
ATOM 609 C C . GLU A 1 79 ? -22.187 7.906 27.944 1.00 86.88 79 GLU A C 1
ATOM 611 O O . GLU A 1 79 ? -22.750 7.719 26.868 1.00 86.88 79 GLU A O 1
ATOM 616 N N . ILE A 1 80 ? -22.483 8.908 28.772 1.00 90.12 80 ILE A N 1
ATOM 617 C CA . ILE A 1 80 ? -23.495 9.930 28.502 1.00 90.12 80 ILE A CA 1
ATOM 618 C C . ILE A 1 80 ? -22.771 11.253 28.269 1.00 90.12 80 ILE A C 1
ATOM 620 O O . ILE A 1 80 ? -21.991 11.687 29.120 1.00 90.12 80 ILE A O 1
ATOM 624 N N . PHE A 1 81 ? -23.062 11.922 27.159 1.00 92.19 81 PHE A N 1
ATOM 625 C CA . PHE A 1 81 ? -22.481 13.218 26.804 1.00 92.19 81 PHE A CA 1
ATOM 626 C C . PHE A 1 81 ? -23.557 14.272 26.548 1.00 92.19 81 PHE A C 1
ATOM 628 O O . PHE A 1 81 ? -24.709 13.984 26.234 1.00 92.19 81 PHE A O 1
ATOM 635 N N . GLU A 1 82 ? -23.185 15.540 26.704 1.00 96.31 82 GLU A N 1
ATOM 636 C CA . GLU A 1 82 ? -24.093 16.658 26.472 1.00 96.31 82 GLU A CA 1
ATOM 637 C C . GLU A 1 82 ? -24.085 17.072 24.993 1.00 96.31 82 GLU A C 1
ATOM 639 O O . GLU A 1 82 ? -23.040 17.352 24.402 1.00 96.31 82 GLU A O 1
ATOM 644 N N . CYS A 1 83 ? -25.268 17.147 24.381 1.00 92.81 83 CYS A N 1
ATOM 645 C CA . CYS A 1 83 ? -25.409 17.605 23.007 1.00 92.81 83 CYS A CA 1
ATOM 646 C C . CYS A 1 83 ? -25.017 19.079 22.883 1.00 92.81 83 CYS A C 1
ATOM 648 O O . CYS A 1 83 ? -25.741 19.960 23.341 1.00 92.81 83 CYS A O 1
ATOM 650 N N . MET A 1 84 ? -23.952 19.371 22.141 1.00 95.88 84 MET A N 1
ATOM 651 C CA . MET A 1 84 ? -23.487 20.748 21.932 1.00 95.88 84 MET A CA 1
ATOM 652 C C . MET A 1 84 ? -24.488 21.659 21.195 1.00 95.88 84 MET A C 1
ATOM 654 O O . MET A 1 84 ? -24.305 22.871 21.175 1.00 95.88 84 MET A O 1
ATOM 658 N N . ASN A 1 85 ? -25.535 21.100 20.578 1.00 95.75 85 ASN A N 1
ATOM 659 C CA . ASN A 1 85 ? -26.563 21.871 19.878 1.00 95.75 85 ASN A CA 1
ATOM 660 C C . ASN A 1 85 ? -27.805 22.165 20.742 1.00 95.75 85 ASN A C 1
ATOM 662 O O . ASN A 1 85 ? -28.491 23.155 20.506 1.00 95.75 85 ASN A O 1
ATOM 666 N N . CYS A 1 86 ? -28.142 21.299 21.706 1.00 96.88 86 CYS A N 1
ATOM 667 C CA . CYS A 1 86 ? -29.399 21.411 22.464 1.00 96.88 86 CYS A CA 1
ATOM 668 C C . CYS A 1 86 ? -29.291 21.117 23.967 1.00 96.88 86 CYS A C 1
ATOM 670 O O . CYS A 1 86 ? -30.319 21.096 24.645 1.00 96.88 86 CYS A O 1
ATOM 672 N N . SER A 1 87 ? -28.084 20.872 24.479 1.00 93.38 87 SER A N 1
ATOM 673 C CA . SER A 1 87 ? -27.782 20.594 25.889 1.00 93.38 87 SER A CA 1
ATOM 674 C C . SER A 1 87 ? -28.541 19.416 26.506 1.00 93.38 87 SER A C 1
ATOM 676 O O . SER A 1 87 ? -28.691 19.314 27.720 1.00 93.38 87 SER A O 1
ATOM 678 N N . ARG A 1 88 ? -29.044 18.495 25.677 1.00 95.94 88 ARG A N 1
ATOM 679 C CA . ARG A 1 88 ? -29.633 17.238 26.154 1.00 95.94 88 ARG A CA 1
ATOM 680 C C . ARG A 1 88 ? -28.539 16.202 26.369 1.00 95.94 88 ARG A C 1
ATOM 682 O O . ARG A 1 88 ? -27.638 16.097 25.542 1.00 95.94 88 ARG A O 1
ATOM 689 N N . SER A 1 89 ? -28.662 15.426 27.437 1.00 93.75 89 SER A N 1
ATOM 690 C CA . SER A 1 89 ? -27.859 14.224 27.664 1.00 93.75 89 SER A CA 1
ATOM 691 C C . SER A 1 89 ? -28.209 13.152 26.624 1.00 93.75 89 SER A C 1
ATOM 693 O O . SER A 1 89 ? -29.395 12.871 26.427 1.00 93.75 89 SER A O 1
ATOM 695 N N . ILE A 1 90 ? -27.192 12.602 25.958 1.00 87.62 90 ILE A N 1
ATOM 696 C CA . ILE A 1 90 ? -27.261 11.537 24.943 1.00 87.62 90 ILE A CA 1
ATOM 697 C C . ILE A 1 90 ? -26.362 10.393 25.384 1.00 87.62 90 ILE A C 1
ATOM 699 O O . ILE A 1 90 ? -25.251 10.709 25.861 1.00 87.62 90 ILE A O 1
#

Radius of gyration: 26.08 Å; Cα contacts (8 Å, |Δi|>4): 26; chains: 1; bounding box: 50×49×58 Å

Sequence (90 aa):
LPSHFFWDLLDSIIVDVASECHRVAKLGLDANLEEDDEELKLSAQARVRVADPSNNSNEANGKYVVDIFGQTHPTVANEIFECMNCSRSI